Protein AF-A0A5J5D6V5-F1 (afdb_monomer)

Radius of gyration: 35.24 Å; Cα contacts (8 Å, |Δi|>4): 52; chains: 1; bounding box: 62×18×103 Å

Sequence (96 aa):
MPAVNHSAQFLFPAAEPAHQGSYSCIYHVYVLSHNFSSESDLLSITIIDPTPLIIRAVVLPLILLLVNAALYLYCKASRGQKTGMQENIELDYYNL

Organism: NCBI:txid54343

Solvent-accessible surface area (backbone atoms only — not comparable to full-atom values): 6066 Å² total; per-residue (Å²): 130,83,65,57,94,92,41,75,87,86,86,66,96,74,75,48,70,86,68,41,45,77,44,66,53,73,50,78,48,80,55,95,95,40,82,47,74,50,74,53,74,81,43,81,44,82,59,86,75,61,62,69,58,53,49,51,66,50,51,55,55,50,53,52,49,53,52,50,50,51,51,51,53,51,53,52,52,52,52,60,48,52,58,56,53,50,54,55,57,53,53,57,67,76,74,114

pLDDT: mean 84.36, std 15.1, range [48.03, 97.69]

Foldseek 3Di:
DDDDPNDDDDDDPPDDQVNFDKDKDKDWDQDPNDIDIDIDDIDGDGDDDCVVVVCCVPVVVVVVVVVVVVVVVVVVVVVVVVVVVVVVVVVVVVVD

Structure (mmCIF, N/CA/C/O backbone):
data_AF-A0A5J5D6V5-F1
#
_entry.id   AF-A0A5J5D6V5-F1
#
loop_
_atom_site.group_PDB
_atom_site.id
_atom_site.type_symbol
_ato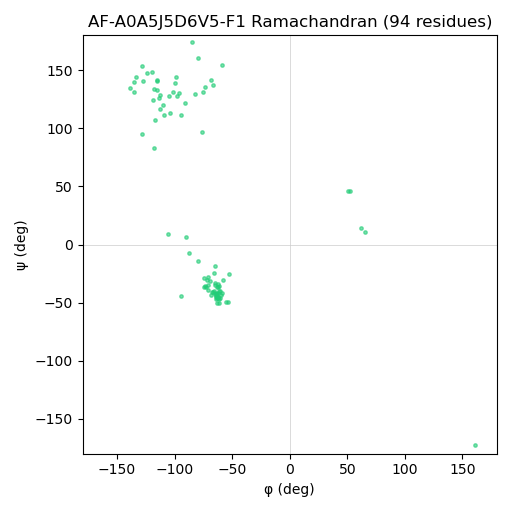m_site.label_atom_id
_atom_site.label_alt_id
_atom_site.label_comp_id
_atom_site.label_asym_id
_atom_site.label_entity_id
_atom_site.label_seq_id
_atom_site.pdbx_PDB_ins_code
_atom_site.Cartn_x
_atom_site.Cartn_y
_atom_site.Cartn_z
_atom_site.occupancy
_atom_site.B_iso_or_equiv
_atom_site.auth_seq_id
_atom_site.auth_comp_id
_atom_site.auth_asym_id
_atom_site.auth_atom_id
_atom_site.pdbx_PDB_model_num
ATOM 1 N N . MET A 1 1 ? 3.796 -1.648 -21.581 1.00 55.78 1 MET A N 1
ATOM 2 C CA . MET A 1 1 ? 3.474 -0.428 -22.354 1.00 55.78 1 MET A CA 1
ATOM 3 C C . MET A 1 1 ? 4.675 -0.107 -23.231 1.00 55.78 1 MET A C 1
ATOM 5 O O . MET A 1 1 ? 5.782 -0.236 -22.721 1.00 55.78 1 MET A O 1
ATOM 9 N N . PRO A 1 2 ? 4.504 0.210 -24.523 1.00 67.12 2 PRO A N 1
ATOM 10 C CA . PRO A 1 2 ? 5.625 0.576 -25.387 1.00 67.12 2 PRO A CA 1
ATOM 11 C C . PRO A 1 2 ? 6.209 1.929 -24.957 1.00 67.12 2 PRO A C 1
ATOM 13 O O . PRO A 1 2 ? 5.466 2.825 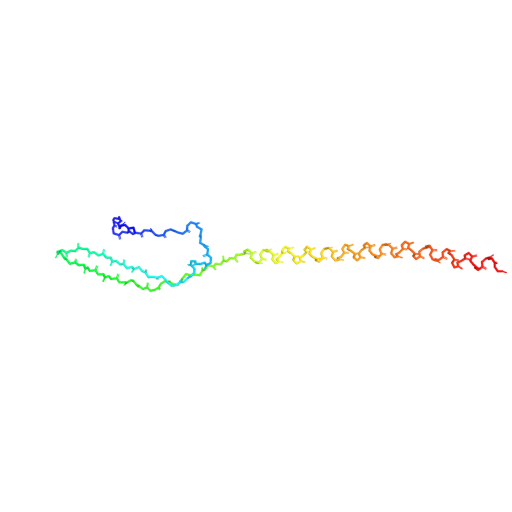-24.561 1.00 67.12 2 PRO A O 1
ATOM 16 N N . ALA A 1 3 ? 7.534 2.066 -25.008 1.00 77.56 3 ALA A N 1
ATOM 17 C CA . ALA A 1 3 ? 8.208 3.314 -24.668 1.00 77.56 3 ALA A CA 1
ATOM 18 C C . ALA A 1 3 ? 7.868 4.411 -25.690 1.00 77.56 3 ALA A C 1
ATOM 20 O O . ALA A 1 3 ? 7.878 4.173 -26.898 1.00 77.56 3 ALA A O 1
ATOM 21 N N . VAL A 1 4 ? 7.614 5.624 -25.207 1.00 79.06 4 VAL A N 1
ATOM 22 C CA . VAL A 1 4 ? 7.451 6.828 -26.028 1.00 79.06 4 VAL A CA 1
ATOM 23 C C . VAL A 1 4 ? 8.621 7.750 -25.705 1.00 79.06 4 VAL A C 1
ATOM 25 O O . VAL A 1 4 ? 8.880 8.037 -24.536 1.00 79.06 4 VAL A O 1
ATOM 28 N N . ASN A 1 5 ? 9.368 8.188 -26.723 1.00 82.00 5 ASN A N 1
ATOM 29 C CA . ASN A 1 5 ? 10.569 9.017 -26.546 1.00 82.00 5 ASN A CA 1
ATOM 30 C C . ASN A 1 5 ? 11.564 8.435 -25.520 1.00 82.00 5 ASN A C 1
ATOM 32 O O . ASN A 1 5 ? 12.041 9.148 -24.644 1.00 82.00 5 ASN A O 1
ATOM 36 N N . HIS A 1 6 ? 11.855 7.131 -25.612 1.00 82.25 6 HIS A N 1
ATOM 37 C CA . HIS A 1 6 ? 12.751 6.403 -24.693 1.00 82.25 6 HIS A CA 1
ATOM 38 C C . HIS A 1 6 ? 12.298 6.379 -23.225 1.00 82.25 6 HIS A C 1
ATOM 40 O O . HIS A 1 6 ? 13.077 6.018 -22.351 1.00 82.25 6 HIS A O 1
ATOM 46 N N . SER A 1 7 ? 11.045 6.738 -22.943 1.00 86.06 7 SER A N 1
ATOM 47 C CA . SER A 1 7 ? 10.482 6.724 -21.596 1.00 86.06 7 SER A CA 1
ATOM 48 C C . SER A 1 7 ? 9.221 5.867 -21.543 1.00 86.06 7 SER A C 1
ATOM 50 O O . SER A 1 7 ? 8.466 5.775 -22.511 1.00 86.06 7 SER A O 1
ATOM 52 N N . ALA A 1 8 ? 8.984 5.234 -20.401 1.00 89.12 8 ALA A N 1
ATOM 53 C CA . ALA A 1 8 ? 7.736 4.553 -20.094 1.00 89.12 8 ALA A CA 1
ATOM 54 C C . ALA A 1 8 ? 7.330 4.931 -18.671 1.00 89.12 8 ALA A C 1
ATOM 56 O O . ALA A 1 8 ? 8.180 5.036 -17.787 1.00 89.12 8 ALA A O 1
ATOM 57 N N . GLN A 1 9 ? 6.038 5.162 -18.459 1.00 88.56 9 GLN A N 1
ATOM 58 C CA . GLN A 1 9 ? 5.498 5.515 -17.152 1.00 88.56 9 GLN A CA 1
ATOM 59 C C . GLN A 1 9 ? 4.572 4.406 -16.669 1.00 88.56 9 GLN A C 1
ATOM 61 O O . GLN A 1 9 ? 3.707 3.940 -17.410 1.00 88.56 9 GLN A O 1
ATOM 66 N N . PHE A 1 10 ? 4.759 4.010 -15.413 1.00 89.06 10 PHE A N 1
ATOM 67 C CA . PHE A 1 10 ? 3.932 3.033 -14.719 1.00 89.06 10 PHE A CA 1
ATOM 68 C C . PHE A 1 10 ? 3.279 3.754 -13.547 1.00 89.06 10 PHE A C 1
ATOM 70 O O . PHE A 1 10 ? 3.950 4.149 -12.597 1.00 89.06 10 PHE A O 1
ATOM 77 N N . LEU A 1 11 ? 1.978 4.004 -13.665 1.00 90.12 11 LEU A N 1
ATOM 78 C CA . LEU A 1 11 ? 1.218 4.757 -12.676 1.00 90.12 11 LEU A CA 1
ATOM 79 C C . LEU A 1 11 ? 0.452 3.791 -11.775 1.00 90.12 11 LEU A C 1
ATOM 81 O O . LEU A 1 11 ? -0.175 2.853 -12.265 1.00 90.12 11 LEU A O 1
ATOM 85 N N . PHE A 1 12 ? 0.439 4.090 -10.478 1.00 89.06 12 PHE A N 1
ATOM 86 C CA . PHE A 1 12 ? -0.394 3.425 -9.476 1.00 89.06 12 PHE A CA 1
ATOM 87 C C . PHE A 1 12 ? -1.345 4.467 -8.867 1.00 89.06 12 PHE A C 1
ATOM 89 O O . PHE A 1 12 ? -1.024 5.044 -7.830 1.00 89.06 12 PHE A O 1
ATOM 96 N N . PRO A 1 13 ? -2.491 4.771 -9.517 1.00 86.56 13 PRO A N 1
ATOM 97 C CA . PRO A 1 13 ? -3.411 5.820 -9.061 1.00 86.56 13 PRO A CA 1
ATOM 98 C C . PRO A 1 13 ? -3.931 5.595 -7.636 1.00 86.56 13 PRO A C 1
ATOM 100 O O . PRO A 1 13 ? -4.187 6.552 -6.913 1.00 86.56 13 PRO A O 1
ATOM 103 N N . ALA A 1 14 ? -4.055 4.327 -7.239 1.00 88.00 14 ALA A N 1
ATOM 104 C CA . ALA A 1 14 ? -4.349 3.901 -5.881 1.00 88.00 14 ALA A CA 1
ATOM 105 C C . ALA A 1 14 ? -3.301 2.865 -5.457 1.00 88.00 14 ALA A C 1
ATOM 107 O O . ALA A 1 14 ? -3.398 1.680 -5.779 1.00 88.00 14 ALA A O 1
ATOM 108 N N . ALA A 1 15 ? -2.255 3.330 -4.776 1.00 88.00 15 ALA A N 1
ATOM 109 C CA . ALA A 1 15 ? -1.209 2.460 -4.264 1.00 88.00 15 ALA A CA 1
ATOM 110 C C . ALA A 1 15 ? -1.703 1.729 -3.007 1.00 88.00 15 ALA A C 1
ATOM 112 O O . ALA A 1 15 ? -1.690 2.259 -1.900 1.00 88.00 15 ALA A O 1
ATOM 113 N N . GLU A 1 16 ? -2.178 0.505 -3.199 1.00 89.44 16 GLU A N 1
ATOM 114 C CA . GLU A 1 16 ? -2.540 -0.413 -2.116 1.00 89.44 16 GLU A CA 1
ATOM 115 C C . GLU A 1 16 ? -1.314 -1.115 -1.507 1.00 89.44 16 GLU A C 1
ATOM 117 O O . GLU A 1 16 ? -0.290 -1.231 -2.187 1.00 89.44 16 GLU A O 1
ATOM 122 N N . PRO A 1 17 ? -1.413 -1.670 -0.281 1.00 88.88 17 PRO A N 1
ATOM 123 C CA . PRO A 1 17 ? -0.330 -2.436 0.346 1.00 88.88 17 PRO A CA 1
ATOM 124 C C . PRO A 1 17 ? 0.225 -3.582 -0.514 1.00 88.88 17 PRO A C 1
ATOM 126 O O . PRO A 1 17 ? 1.387 -3.946 -0.373 1.00 88.88 17 PRO A O 1
ATOM 129 N N . ALA A 1 18 ? -0.573 -4.125 -1.440 1.00 89.44 18 ALA A N 1
ATOM 130 C CA . ALA A 1 18 ? -0.140 -5.148 -2.394 1.00 89.44 18 ALA A CA 1
ATOM 131 C C . ALA A 1 18 ? 0.925 -4.659 -3.399 1.00 89.44 18 ALA A C 1
ATOM 133 O O . ALA A 1 18 ? 1.616 -5.480 -3.997 1.00 89.44 18 ALA A O 1
ATOM 134 N N . HIS A 1 19 ? 1.079 -3.343 -3.577 1.00 93.12 19 HIS A N 1
ATOM 135 C CA . HIS A 1 19 ? 2.106 -2.729 -4.428 1.00 93.12 19 HIS A CA 1
ATOM 136 C C . HIS A 1 19 ? 3.415 -2.436 -3.675 1.00 93.12 19 HIS A C 1
ATOM 138 O O . HIS A 1 19 ? 4.309 -1.776 -4.198 1.00 93.12 19 HIS A O 1
ATOM 144 N N . GLN A 1 20 ? 3.544 -2.874 -2.423 1.00 93.88 20 GLN A N 1
ATOM 145 C CA . GLN A 1 20 ? 4.819 -2.830 -1.720 1.00 93.88 20 GLN A CA 1
ATOM 146 C C . GLN A 1 20 ? 5.755 -3.910 -2.268 1.00 93.88 20 GLN A C 1
ATOM 148 O O . GLN A 1 20 ? 5.363 -5.065 -2.427 1.00 93.88 20 GLN A O 1
ATOM 153 N N . GLY A 1 21 ? 7.017 -3.556 -2.498 1.00 94.75 21 GLY A N 1
ATOM 154 C CA . GLY A 1 21 ? 8.005 -4.517 -2.969 1.00 94.75 21 GLY A CA 1
ATOM 155 C C . GLY A 1 21 ? 9.227 -3.880 -3.604 1.00 94.75 21 GLY A C 1
ATOM 156 O O . GLY A 1 21 ? 9.415 -2.663 -3.576 1.00 94.75 21 GLY A O 1
ATOM 157 N N . SER A 1 22 ? 10.071 -4.733 -4.173 1.00 96.44 22 SER A N 1
ATOM 158 C CA . SER A 1 22 ? 11.239 -4.322 -4.943 1.00 96.44 22 SER A CA 1
ATOM 159 C C . SER A 1 22 ? 10.919 -4.356 -6.430 1.00 96.44 22 SER A C 1
ATOM 161 O O . SER A 1 22 ? 10.444 -5.362 -6.952 1.00 96.44 22 SER A O 1
ATOM 163 N N . TYR A 1 23 ? 11.190 -3.246 -7.096 1.00 95.25 23 TYR A N 1
ATOM 164 C CA . TYR A 1 23 ? 10.910 -3.023 -8.502 1.00 95.25 23 TYR A CA 1
ATOM 165 C C . TYR A 1 23 ? 12.221 -2.841 -9.256 1.00 95.25 23 TYR A C 1
ATOM 167 O O . TYR A 1 23 ? 13.122 -2.158 -8.778 1.00 95.25 23 TYR A O 1
ATOM 175 N N . SER A 1 24 ? 12.312 -3.402 -10.454 1.00 94.69 24 SER A N 1
ATOM 176 C CA . SER A 1 24 ? 13.358 -3.087 -11.425 1.00 94.69 24 SER A CA 1
ATOM 177 C C . SER A 1 24 ? 12.709 -2.746 -12.763 1.00 94.69 24 SER A C 1
ATOM 179 O O . SER A 1 24 ? 11.577 -3.145 -13.058 1.00 94.69 24 SER A O 1
ATOM 181 N N . CYS A 1 25 ? 13.399 -1.943 -13.565 1.00 92.31 25 CYS A N 1
ATOM 182 C CA . CYS A 1 25 ? 12.981 -1.626 -14.919 1.00 92.31 25 CYS A CA 1
ATOM 183 C C . CYS A 1 25 ? 13.797 -2.469 -15.898 1.00 92.31 25 CYS A C 1
ATOM 185 O O . CYS A 1 25 ? 15.023 -2.500 -15.811 1.00 92.31 25 CYS A O 1
ATOM 187 N N . ILE A 1 26 ? 13.124 -3.117 -16.850 1.00 91.31 26 ILE A N 1
ATOM 188 C CA . ILE A 1 26 ? 13.775 -3.873 -17.922 1.00 91.31 26 ILE A CA 1
ATOM 189 C C . ILE A 1 26 ? 13.518 -3.160 -19.244 1.00 91.31 26 ILE A C 1
ATOM 191 O O . ILE A 1 26 ? 12.380 -3.044 -19.706 1.00 91.31 26 ILE A O 1
ATOM 195 N N . TYR A 1 27 ? 14.595 -2.699 -19.871 1.00 89.75 27 TYR A N 1
ATOM 196 C CA . TYR A 1 27 ? 14.554 -2.185 -21.231 1.00 89.75 27 TYR A CA 1
ATOM 197 C C . TYR A 1 27 ? 14.624 -3.342 -22.212 1.00 89.75 27 TYR A C 1
ATOM 199 O O . TYR A 1 27 ? 15.533 -4.155 -22.119 1.00 89.75 27 TYR A O 1
ATOM 207 N N . HIS A 1 28 ? 13.708 -3.378 -23.178 1.00 89.88 28 HIS A N 1
ATOM 208 C CA . HIS A 1 28 ? 13.764 -4.280 -24.326 1.00 89.88 28 HIS A CA 1
ATOM 209 C C . HIS A 1 28 ? 13.850 -3.456 -25.607 1.00 89.88 28 HIS A C 1
ATOM 211 O O . HIS A 1 28 ? 12.983 -2.618 -25.865 1.00 89.88 28 HIS A O 1
ATOM 217 N N . VAL A 1 29 ? 14.879 -3.699 -26.417 1.00 87.38 29 VAL A N 1
ATOM 218 C CA . VAL A 1 29 ? 15.032 -3.069 -27.734 1.00 87.38 29 VAL A CA 1
ATOM 219 C C . VAL A 1 29 ? 15.259 -4.128 -28.802 1.00 87.38 29 VAL A C 1
ATOM 221 O O . VAL A 1 29 ? 15.974 -5.107 -28.588 1.00 87.38 29 VAL A O 1
ATOM 224 N N . TYR A 1 30 ? 14.641 -3.921 -29.962 1.00 88.81 30 TYR A N 1
ATOM 225 C CA . TYR A 1 30 ? 14.796 -4.786 -31.123 1.00 88.81 30 TYR A CA 1
ATOM 226 C C . TYR A 1 30 ? 15.600 -4.055 -32.191 1.00 88.81 30 TYR A C 1
ATOM 228 O O . TYR A 1 30 ? 15.138 -3.067 -32.762 1.00 88.81 30 TYR A O 1
ATOM 236 N N . VAL A 1 31 ? 16.822 -4.520 -32.434 1.00 84.62 31 VAL A N 1
ATOM 237 C CA . VAL A 1 31 ? 17.771 -3.887 -33.354 1.00 84.62 31 VAL A CA 1
ATOM 238 C C . VAL A 1 31 ? 18.402 -4.979 -34.210 1.00 84.62 31 VAL A C 1
ATOM 240 O O . VAL A 1 31 ? 18.85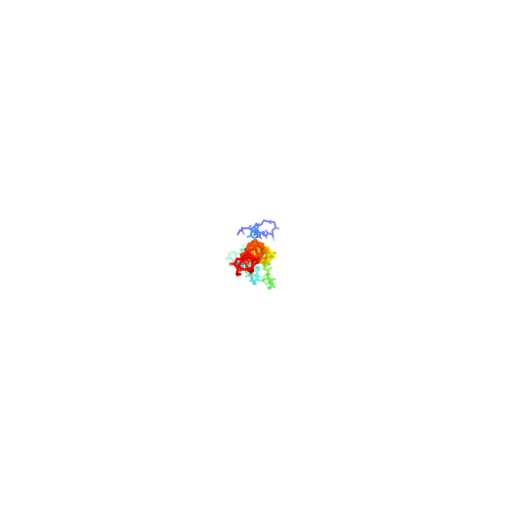4 -5.994 -33.688 1.00 84.62 31 VAL A O 1
ATOM 243 N N . LEU A 1 32 ? 18.432 -4.787 -35.533 1.00 88.44 32 LEU A N 1
ATOM 244 C CA . LEU A 1 32 ? 19.076 -5.707 -36.486 1.00 88.44 32 LEU A CA 1
ATOM 245 C C . LEU A 1 32 ? 18.631 -7.177 -36.341 1.00 88.44 32 LEU A C 1
ATOM 247 O O . LEU A 1 32 ? 19.453 -8.088 -36.346 1.00 88.44 32 LEU A O 1
ATOM 251 N N . SER A 1 33 ? 17.328 -7.421 -36.215 1.00 89.81 33 SER A N 1
ATOM 252 C CA . SER A 1 33 ? 16.737 -8.756 -36.013 1.00 89.81 33 SER A CA 1
ATOM 253 C C . SER A 1 33 ? 17.084 -9.458 -34.692 1.00 89.81 33 SER A C 1
ATOM 255 O O . SER A 1 33 ? 16.767 -10.635 -34.525 1.00 89.81 33 SER A O 1
ATOM 257 N N . HIS A 1 34 ? 17.690 -8.747 -33.739 1.00 91.88 34 HIS A N 1
ATOM 258 C CA . HIS A 1 34 ? 18.061 -9.268 -32.427 1.00 91.88 34 HIS A CA 1
ATOM 259 C C . HIS A 1 34 ? 17.367 -8.485 -31.309 1.00 91.88 34 HIS A C 1
ATOM 261 O O . HIS A 1 34 ? 17.113 -7.285 -31.426 1.00 91.88 34 HIS A O 1
ATOM 267 N N . ASN A 1 35 ? 17.071 -9.180 -30.210 1.00 91.62 35 ASN A N 1
ATOM 268 C CA . ASN A 1 35 ? 16.541 -8.578 -28.992 1.00 91.62 35 ASN A CA 1
ATOM 269 C C . ASN A 1 35 ? 17.687 -8.315 -28.016 1.00 91.62 35 ASN A C 1
ATOM 271 O O . ASN A 1 35 ? 18.457 -9.225 -27.713 1.00 91.62 35 ASN A O 1
ATOM 275 N N . PHE A 1 36 ? 17.750 -7.099 -27.487 1.00 90.62 36 PHE A N 1
ATOM 276 C CA . PHE A 1 36 ? 18.634 -6.739 -26.385 1.00 90.62 36 PHE A CA 1
ATOM 277 C C . PHE A 1 36 ? 17.792 -6.361 -25.177 1.00 90.62 36 PHE A C 1
ATOM 279 O O . PHE A 1 36 ? 16.753 -5.707 -25.317 1.00 90.62 36 PHE A O 1
ATOM 286 N N . SER A 1 37 ? 18.254 -6.761 -23.995 1.00 92.69 37 SER A N 1
ATOM 287 C CA . SER A 1 37 ? 17.639 -6.371 -22.737 1.00 92.69 37 SER A CA 1
ATOM 288 C C . SER A 1 37 ? 18.663 -5.909 -21.720 1.00 92.69 37 SER A C 1
ATOM 290 O O . SER A 1 37 ? 19.757 -6.465 -21.647 1.00 92.69 37 SER A O 1
ATOM 292 N N . SER A 1 38 ? 18.289 -4.914 -20.925 1.00 92.50 38 SER A N 1
ATOM 293 C CA . SER A 1 38 ? 19.093 -4.419 -19.809 1.00 92.50 38 SER A CA 1
ATOM 294 C C . SER A 1 38 ? 18.184 -4.134 -18.626 1.00 92.50 38 SER A C 1
ATOM 296 O O . SER A 1 38 ? 17.138 -3.507 -18.793 1.00 92.50 38 SER A O 1
ATOM 298 N N . GLU A 1 39 ? 18.597 -4.578 -17.445 1.00 95.12 39 GLU A N 1
ATOM 299 C CA . GLU A 1 39 ? 17.885 -4.350 -16.189 1.00 95.12 39 GLU A CA 1
ATOM 300 C C . GLU A 1 39 ? 18.513 -3.177 -15.426 1.00 95.12 39 GLU A C 1
ATOM 302 O O . GLU A 1 39 ? 19.722 -2.955 -15.505 1.00 95.12 39 GLU A O 1
ATOM 307 N N . SER A 1 40 ? 17.683 -2.390 -14.744 1.00 94.06 40 SER A N 1
ATOM 308 C CA . SER A 1 40 ? 18.121 -1.299 -13.873 1.00 94.06 40 SER A CA 1
ATOM 309 C C . SER A 1 40 ? 18.462 -1.783 -12.464 1.00 94.06 40 SER A C 1
ATOM 311 O O . SER A 1 40 ? 18.151 -2.908 -12.080 1.00 94.06 40 SER A O 1
ATOM 313 N N . ASP A 1 41 ? 18.985 -0.875 -11.643 1.00 96.19 41 ASP A N 1
ATOM 314 C CA . ASP A 1 41 ? 19.081 -1.098 -10.202 1.00 96.19 41 ASP A CA 1
ATOM 315 C C . ASP A 1 41 ? 17.700 -1.343 -9.568 1.00 96.19 41 ASP A C 1
ATOM 317 O O . ASP A 1 41 ? 16.664 -0.890 -10.074 1.00 96.19 41 ASP A O 1
ATOM 321 N N . LEU A 1 42 ? 17.705 -2.054 -8.436 1.00 97.00 42 LEU A N 1
ATOM 322 C CA . LEU A 1 42 ? 16.513 -2.349 -7.646 1.00 97.00 42 LEU A CA 1
ATOM 323 C C . LEU A 1 42 ? 16.043 -1.122 -6.859 1.00 97.00 42 LEU A C 1
ATOM 325 O O . LEU A 1 42 ? 16.800 -0.503 -6.111 1.00 97.00 42 LEU A O 1
ATOM 329 N N . LEU A 1 43 ? 14.748 -0.839 -6.955 1.00 95.81 43 LEU A N 1
ATOM 330 C CA . LEU A 1 43 ? 14.047 0.198 -6.212 1.00 95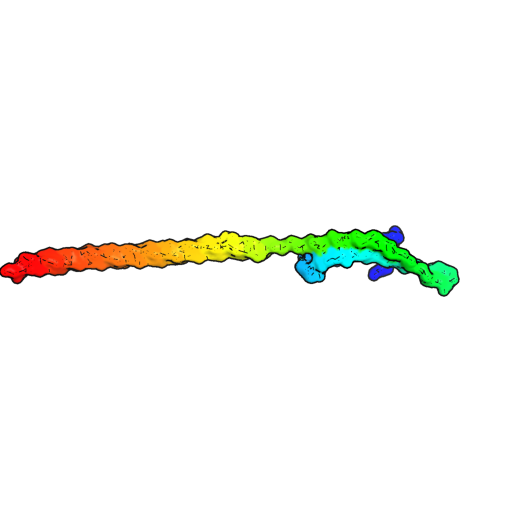.81 43 LEU A CA 1
ATOM 331 C C . LEU A 1 43 ? 13.113 -0.439 -5.181 1.00 95.81 43 LEU A C 1
ATOM 333 O O . LEU A 1 43 ? 12.192 -1.167 -5.538 1.00 95.81 43 LEU A O 1
ATOM 337 N N . SER A 1 44 ? 13.312 -0.141 -3.899 1.00 96.06 44 SER A N 1
ATOM 338 C CA . SER A 1 44 ? 12.419 -0.611 -2.834 1.00 96.06 44 SER A CA 1
ATOM 339 C C . SER A 1 44 ? 11.304 0.401 -2.572 1.00 96.06 44 SER A C 1
ATOM 341 O O . SER A 1 44 ? 11.577 1.555 -2.238 1.00 96.06 44 SER A O 1
ATOM 343 N N . ILE A 1 45 ? 10.052 -0.030 -2.710 1.00 94.31 45 ILE A N 1
ATOM 344 C CA . ILE A 1 45 ? 8.851 0.782 -2.495 1.00 94.31 45 ILE A CA 1
ATOM 345 C C . ILE A 1 45 ? 8.118 0.256 -1.260 1.00 94.31 45 ILE A C 1
ATOM 347 O O . ILE A 1 45 ? 7.835 -0.934 -1.167 1.00 94.31 45 ILE A O 1
ATOM 351 N N . THR A 1 46 ? 7.785 1.149 -0.323 1.00 94.00 46 THR A N 1
ATOM 352 C CA . THR A 1 46 ? 6.984 0.847 0.879 1.00 94.00 46 THR A CA 1
ATOM 353 C C . THR A 1 46 ? 5.692 1.651 0.856 1.00 94.00 46 THR A C 1
ATOM 355 O O . THR A 1 46 ? 5.728 2.856 0.603 1.00 94.00 46 THR A O 1
ATOM 358 N N . ILE A 1 47 ? 4.564 1.003 1.148 1.00 92.62 47 ILE A N 1
ATOM 359 C CA . ILE A 1 47 ? 3.252 1.654 1.202 1.00 92.62 47 ILE A CA 1
ATOM 360 C C . ILE A 1 47 ? 2.842 1.826 2.663 1.00 92.62 47 ILE A C 1
ATOM 362 O O . ILE A 1 47 ? 2.856 0.875 3.441 1.00 92.62 47 ILE A O 1
ATOM 366 N N . ILE A 1 48 ? 2.475 3.050 3.043 1.00 90.38 48 ILE A N 1
ATOM 367 C CA . ILE A 1 48 ? 2.010 3.368 4.395 1.00 90.38 48 ILE A CA 1
ATOM 368 C C . ILE A 1 48 ? 0.493 3.523 4.348 1.00 90.38 48 ILE A C 1
ATOM 370 O O . ILE A 1 48 ? -0.009 4.473 3.752 1.00 90.38 48 ILE A O 1
ATOM 374 N N . ASP A 1 49 ? -0.223 2.606 4.999 1.00 88.06 49 ASP A N 1
ATOM 375 C CA . ASP A 1 49 ? -1.671 2.706 5.181 1.00 88.06 49 ASP A CA 1
ATOM 376 C C . ASP A 1 49 ? -1.999 3.369 6.537 1.00 88.06 49 ASP A C 1
ATOM 378 O O . ASP A 1 49 ? -1.752 2.774 7.593 1.00 88.06 49 ASP A O 1
ATOM 382 N N . PRO A 1 50 ? -2.548 4.600 6.554 1.00 88.25 50 PRO A N 1
ATOM 383 C CA . PRO A 1 50 ? -2.918 5.287 7.789 1.00 88.25 50 PRO A CA 1
ATOM 384 C C . PRO A 1 50 ? -4.253 4.799 8.371 1.00 88.25 50 PRO A C 1
ATOM 386 O O . PRO A 1 50 ? -4.561 5.093 9.530 1.00 88.25 50 PRO A O 1
AT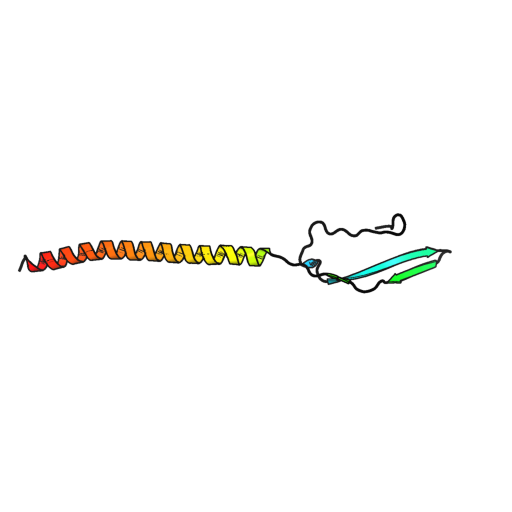OM 389 N N . THR A 1 51 ? -5.052 4.059 7.601 1.00 89.31 51 THR A N 1
ATOM 390 C CA . THR A 1 51 ? -6.404 3.623 7.974 1.00 89.31 51 THR A CA 1
ATOM 391 C C . THR A 1 51 ? -6.463 2.888 9.321 1.00 89.31 51 THR A C 1
ATOM 393 O O . THR A 1 51 ? -7.258 3.298 10.173 1.00 89.31 51 THR A O 1
ATOM 396 N N . PRO A 1 52 ? -5.619 1.873 9.612 1.00 88.94 52 PRO A N 1
ATOM 397 C CA . PRO A 1 52 ? -5.643 1.193 10.910 1.00 88.94 52 PRO A CA 1
ATOM 398 C C . PRO A 1 52 ? -5.313 2.122 12.087 1.00 88.94 52 PRO A C 1
ATOM 400 O O . PRO A 1 52 ? -5.879 1.970 13.173 1.00 88.94 52 PRO A O 1
ATOM 403 N N . LEU A 1 53 ? -4.432 3.110 11.887 1.00 90.12 53 LEU A N 1
ATOM 404 C CA . LEU A 1 53 ? -4.087 4.086 12.924 1.00 90.12 53 LEU A CA 1
ATOM 405 C C . LEU A 1 53 ? -5.267 5.012 13.222 1.00 90.12 53 LEU A C 1
ATOM 407 O O . LEU A 1 53 ? -5.575 5.250 14.390 1.00 90.12 53 LEU A O 1
ATOM 411 N N . ILE A 1 54 ? -5.955 5.479 12.179 1.00 93.06 54 ILE A N 1
ATOM 412 C CA . ILE A 1 54 ? -7.142 6.332 12.302 1.00 93.06 54 ILE A CA 1
ATOM 413 C C . ILE A 1 54 ? -8.274 5.568 12.994 1.00 93.06 54 ILE A C 1
ATOM 415 O O . ILE A 1 54 ? -8.857 6.077 13.952 1.00 93.06 54 ILE A O 1
ATOM 419 N N . ILE A 1 55 ? -8.544 4.325 12.578 1.00 94.75 55 ILE A N 1
ATOM 420 C CA . ILE A 1 55 ? -9.558 3.474 13.217 1.00 94.75 55 ILE A CA 1
ATOM 421 C C . ILE A 1 55 ? -9.252 3.341 14.708 1.00 94.75 55 ILE A C 1
ATOM 423 O O . ILE A 1 55 ? -10.121 3.588 15.539 1.00 94.75 55 ILE A O 1
ATOM 427 N N . ARG A 1 56 ? -8.008 3.018 15.074 1.00 94.69 56 ARG A N 1
ATOM 428 C CA . ARG A 1 56 ? -7.613 2.885 16.481 1.00 94.69 56 ARG A CA 1
ATOM 429 C C . ARG A 1 56 ? -7.771 4.198 17.254 1.00 94.69 56 ARG A C 1
ATOM 431 O O . ARG A 1 56 ? -8.261 4.176 18.383 1.00 94.69 56 ARG A O 1
ATOM 438 N N . ALA A 1 57 ? -7.393 5.322 16.650 1.00 94.38 57 ALA A N 1
ATOM 439 C CA . ALA A 1 57 ? -7.504 6.646 17.253 1.00 94.38 57 ALA A CA 1
ATOM 440 C C . ALA A 1 57 ? -8.958 7.093 17.475 1.00 94.38 57 ALA A C 1
ATOM 442 O O . ALA A 1 57 ? -9.195 7.895 18.369 1.00 94.38 57 ALA A O 1
ATOM 443 N N . VAL A 1 58 ? -9.923 6.572 16.712 1.00 96.44 58 VAL A N 1
ATOM 444 C CA . VAL A 1 58 ? -11.355 6.891 16.867 1.00 96.44 58 VAL A CA 1
ATOM 445 C C . VAL A 1 58 ? -12.073 5.873 17.755 1.00 96.44 58 VAL A C 1
ATOM 447 O O . VAL A 1 58 ? -12.834 6.247 18.649 1.00 96.44 58 VAL A O 1
ATOM 450 N N . VAL A 1 59 ? -11.816 4.581 17.548 1.00 96.75 59 VAL A N 1
ATOM 451 C CA . VAL A 1 59 ? -12.495 3.488 18.257 1.00 96.75 59 VAL A CA 1
ATOM 452 C C . VAL A 1 59 ? -12.127 3.473 19.740 1.00 96.75 59 VAL A C 1
ATOM 454 O O . VAL A 1 59 ? -13.012 3.297 20.577 1.00 96.75 59 VAL A O 1
ATOM 457 N N . LEU A 1 60 ? -10.855 3.700 20.095 1.00 96.69 60 LEU A N 1
ATOM 458 C CA . LEU A 1 60 ? -10.435 3.685 21.502 1.00 96.69 60 LEU A CA 1
ATOM 459 C C . LEU A 1 60 ? -11.114 4.791 22.337 1.00 96.69 60 LEU A C 1
ATOM 461 O O . LEU A 1 60 ? -11.698 4.454 23.372 1.00 96.69 60 LEU A O 1
ATOM 465 N N . PRO A 1 61 ? -11.124 6.076 21.922 1.00 97.00 61 PRO A N 1
ATOM 466 C CA . PRO A 1 61 ? -11.869 7.111 22.638 1.00 97.00 61 PRO A CA 1
ATOM 467 C C . PRO A 1 61 ? -13.374 6.866 22.663 1.00 97.00 61 PRO A C 1
ATOM 469 O O . PRO A 1 61 ? -14.011 7.144 23.677 1.00 97.00 61 PRO A O 1
ATOM 472 N N . LEU A 1 62 ? -13.949 6.330 21.581 1.00 97.69 62 LEU A N 1
ATOM 473 C CA . LEU A 1 62 ? -15.383 6.052 21.519 1.00 97.69 62 LEU A CA 1
ATOM 474 C C . LEU A 1 62 ? -15.799 5.003 22.561 1.00 97.69 62 LEU A C 1
ATOM 476 O O . LEU A 1 62 ? -16.761 5.217 23.297 1.00 97.69 62 LEU A O 1
ATOM 480 N N . ILE A 1 63 ? -15.045 3.906 22.679 1.00 97.56 63 ILE A N 1
ATOM 481 C CA . ILE A 1 63 ? -15.270 2.882 23.712 1.00 97.56 63 ILE A CA 1
ATOM 482 C C . ILE A 1 63 ? -15.124 3.495 25.107 1.00 97.56 63 ILE A C 1
ATOM 484 O O . ILE A 1 63 ? -15.978 3.285 25.969 1.00 97.56 63 ILE A O 1
ATOM 488 N N . LEU A 1 64 ? -14.071 4.287 25.327 1.00 97.31 64 LEU A N 1
ATOM 489 C CA . LEU A 1 64 ? -13.837 4.948 26.609 1.00 97.31 64 LEU A CA 1
ATOM 490 C C . LEU A 1 64 ? -15.009 5.866 26.991 1.00 97.31 64 LEU A C 1
ATOM 492 O O . LEU A 1 64 ? -15.439 5.872 28.146 1.00 97.31 64 LEU A O 1
ATOM 496 N N . LEU A 1 65 ? -15.556 6.610 26.030 1.00 97.62 65 LEU A N 1
ATOM 497 C CA . LEU A 1 65 ? -16.703 7.489 26.241 1.00 97.62 65 LEU A CA 1
ATOM 498 C C . LEU A 1 65 ? -17.958 6.696 26.633 1.00 97.62 65 LEU A C 1
ATOM 500 O O . LEU A 1 65 ? -18.644 7.076 27.581 1.00 97.62 65 LEU A O 1
ATOM 504 N N . LEU A 1 66 ? -18.228 5.576 25.956 1.00 97.62 66 LEU A N 1
ATOM 505 C CA . LEU A 1 66 ? -19.367 4.702 26.259 1.00 97.62 66 LEU A CA 1
ATOM 506 C C . LEU A 1 66 ? -19.269 4.096 27.663 1.00 97.62 66 LEU A C 1
ATOM 508 O O . LEU A 1 66 ? -20.256 4.093 28.399 1.00 97.62 66 LEU A O 1
ATOM 512 N N . VAL A 1 67 ? -18.079 3.639 28.063 1.00 97.62 67 VAL A N 1
ATOM 513 C CA . VAL A 1 67 ? -17.838 3.101 29.411 1.00 97.62 67 VAL A CA 1
ATOM 514 C C . VAL A 1 67 ? -18.080 4.174 30.474 1.00 97.62 67 VAL A C 1
ATOM 516 O O . VAL A 1 67 ? -18.786 3.924 31.451 1.00 97.62 67 VAL A O 1
ATOM 519 N N . ASN A 1 68 ? -17.559 5.387 30.271 1.00 96.81 68 ASN A N 1
ATOM 520 C CA . ASN A 1 68 ? -17.782 6.501 31.195 1.00 96.81 68 ASN A CA 1
ATOM 521 C C . ASN A 1 68 ? -19.258 6.915 31.265 1.00 96.81 68 ASN A C 1
ATOM 523 O O . ASN A 1 68 ? -19.771 7.156 32.357 1.00 96.81 68 ASN A O 1
ATOM 527 N N . ALA A 1 69 ? -19.960 6.963 30.131 1.00 97.00 69 ALA A N 1
ATOM 528 C CA . ALA A 1 69 ? -21.388 7.264 30.091 1.00 97.00 69 ALA A CA 1
ATOM 529 C C . ALA A 1 69 ? -22.214 6.200 30.834 1.00 97.00 69 ALA A C 1
ATOM 531 O O . ALA A 1 69 ? -23.082 6.546 31.636 1.00 97.00 69 ALA A O 1
ATOM 532 N N . ALA A 1 70 ? -21.911 4.914 30.633 1.00 96.50 70 ALA A N 1
ATOM 533 C CA . ALA A 1 70 ? -22.564 3.816 31.341 1.00 96.50 70 ALA A CA 1
ATOM 534 C C . ALA A 1 70 ? -22.310 3.879 32.856 1.00 96.50 70 ALA A C 1
ATOM 536 O O . ALA A 1 70 ? -23.254 3.786 33.640 1.00 96.50 70 ALA A O 1
ATOM 537 N N . LEU A 1 71 ? -21.061 4.115 33.274 1.00 96.25 71 LEU A N 1
ATOM 538 C CA . LEU A 1 71 ? -20.699 4.322 34.680 1.00 96.25 71 LEU A CA 1
ATOM 539 C C . LEU A 1 71 ? -21.427 5.524 35.283 1.00 96.25 71 LEU A C 1
ATOM 541 O O . LEU A 1 71 ? -21.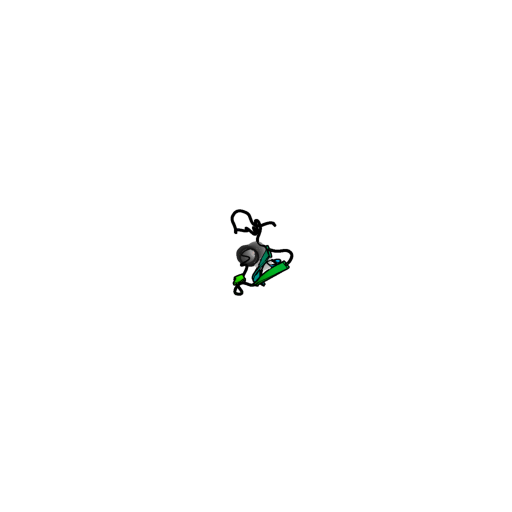948 5.437 36.393 1.00 96.25 71 LEU A O 1
ATOM 545 N N . TYR A 1 72 ? -21.502 6.637 34.554 1.00 95.75 72 TYR A N 1
ATOM 546 C CA . TYR A 1 72 ? -22.220 7.829 34.992 1.00 95.75 72 TYR A CA 1
ATOM 547 C C . TYR A 1 72 ? -23.711 7.543 35.203 1.00 95.75 72 TYR A C 1
ATOM 549 O O . TYR A 1 72 ? -24.259 7.889 36.252 1.00 95.75 72 TYR A O 1
ATOM 557 N N . LEU A 1 73 ? -24.362 6.871 34.248 1.00 94.38 73 LEU A N 1
ATOM 558 C CA . LEU A 1 73 ? -25.772 6.488 34.350 1.00 94.38 73 LEU A CA 1
ATOM 559 C C . LEU A 1 73 ? -26.012 5.505 35.499 1.00 94.38 73 LEU A C 1
ATOM 561 O O . LEU A 1 73 ? -26.956 5.690 36.268 1.00 94.38 73 LEU A O 1
ATOM 565 N N . TYR A 1 74 ? -25.134 4.517 35.667 1.00 93.38 74 TYR A N 1
ATOM 566 C CA . TYR A 1 74 ? -25.190 3.564 36.772 1.00 93.38 74 TYR A CA 1
ATOM 567 C C . TYR A 1 74 ? -25.055 4.260 38.134 1.00 93.38 74 TYR A C 1
ATOM 569 O O . TYR A 1 74 ? -25.898 4.087 39.016 1.00 93.38 74 TYR A O 1
ATOM 577 N N . CYS A 1 75 ? -24.043 5.115 38.298 1.00 90.19 75 CYS A N 1
ATOM 578 C CA . CYS A 1 75 ? -23.840 5.899 39.515 1.00 90.19 75 CYS A CA 1
ATOM 579 C C . CYS A 1 75 ? -25.024 6.830 39.799 1.00 90.19 75 CYS A C 1
ATOM 581 O O . CYS A 1 75 ? -25.435 6.968 40.953 1.00 90.19 75 CYS A O 1
ATOM 583 N N . LYS A 1 76 ? -25.592 7.457 38.764 1.00 90.00 76 LYS A N 1
ATOM 584 C CA . LYS A 1 76 ? -26.774 8.319 38.885 1.00 90.00 76 LYS A CA 1
ATOM 585 C C . LYS A 1 76 ? -28.002 7.527 39.346 1.00 90.00 76 LYS A C 1
ATOM 587 O O . LYS A 1 76 ? -28.683 7.971 40.267 1.00 90.00 76 LYS A O 1
ATOM 592 N N . ALA A 1 77 ? -28.253 6.353 38.767 1.00 87.69 77 ALA A N 1
ATOM 593 C CA . ALA A 1 77 ? -29.354 5.474 39.166 1.00 87.69 77 ALA A CA 1
ATOM 594 C C . ALA A 1 77 ? -29.181 4.942 40.601 1.00 87.69 77 ALA A C 1
ATOM 596 O O . ALA A 1 77 ? -30.120 4.980 41.396 1.00 87.69 77 ALA A O 1
ATOM 597 N N . SER A 1 78 ? -27.963 4.533 40.973 1.00 80.06 78 SER A N 1
ATOM 598 C CA . SER A 1 78 ? -27.640 4.108 42.342 1.00 80.06 78 SER A CA 1
ATOM 599 C C . SER A 1 78 ? -27.805 5.241 43.365 1.00 80.06 78 SER A C 1
ATOM 601 O O . SER A 1 78 ? -28.272 5.006 44.479 1.00 80.06 78 SER A O 1
ATOM 603 N N . ARG A 1 79 ? -27.473 6.488 43.002 1.00 68.50 79 ARG A N 1
ATOM 604 C CA . ARG A 1 79 ? -27.718 7.663 43.855 1.00 68.50 79 ARG A CA 1
ATOM 605 C C . ARG A 1 79 ? -29.209 7.939 44.059 1.00 68.50 79 ARG A C 1
ATOM 607 O O . ARG A 1 79 ? -29.592 8.229 45.184 1.00 68.50 79 ARG A O 1
ATOM 614 N N . GLY A 1 80 ? -30.035 7.780 43.023 1.00 60.09 80 GLY A N 1
ATOM 615 C CA . GLY A 1 80 ? -31.496 7.864 43.149 1.00 60.09 80 GLY A CA 1
ATOM 616 C C . GLY A 1 80 ? -32.086 6.804 44.089 1.00 60.09 80 GLY A C 1
ATOM 617 O O . GLY A 1 80 ? -33.000 7.105 44.847 1.00 60.09 80 GLY A O 1
ATOM 618 N N . GLN A 1 81 ? -31.522 5.590 44.112 1.00 56.06 81 GLN A N 1
ATOM 619 C CA . GLN A 1 81 ? -31.930 4.547 45.065 1.00 56.06 81 GLN A CA 1
ATOM 620 C C . GLN A 1 81 ? -31.476 4.815 46.505 1.00 56.06 81 GLN A C 1
ATOM 622 O O . GLN A 1 81 ? -32.215 4.504 47.435 1.00 56.06 81 GLN A O 1
ATOM 627 N N . LYS A 1 82 ? -30.283 5.386 46.721 1.00 55.88 82 LYS A N 1
ATOM 628 C CA . LYS A 1 82 ? -29.777 5.663 48.079 1.00 55.88 82 LYS A CA 1
ATOM 629 C C . LYS A 1 82 ? -30.625 6.691 48.828 1.00 55.88 82 LYS A C 1
ATOM 631 O O . LYS A 1 82 ? -30.816 6.525 50.025 1.00 55.88 82 LYS A O 1
ATOM 636 N N . THR A 1 83 ? -31.180 7.687 48.137 1.00 52.31 83 THR A N 1
ATOM 637 C CA . THR A 1 83 ? -32.116 8.644 48.749 1.00 52.31 83 THR A CA 1
ATOM 638 C C . THR A 1 83 ? -33.428 7.967 49.169 1.00 52.31 83 THR A C 1
ATOM 640 O O . THR A 1 83 ? -33.876 8.193 50.284 1.00 52.31 83 THR A O 1
ATOM 643 N N . GLY A 1 84 ? -33.975 7.047 48.362 1.00 50.56 84 GLY A N 1
ATOM 644 C CA . GLY A 1 84 ? -35.172 6.281 48.745 1.00 50.56 84 GLY A CA 1
ATOM 645 C C . GLY A 1 84 ? -34.924 5.226 49.835 1.00 50.56 84 GLY A C 1
ATOM 646 O O . GLY A 1 84 ? -35.799 4.951 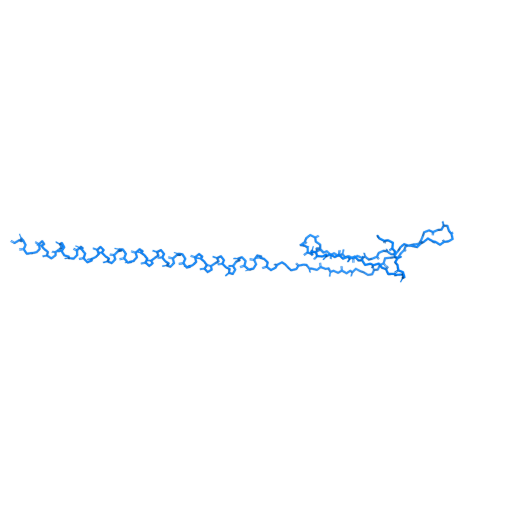50.647 1.00 50.56 84 GLY A O 1
ATOM 647 N N . MET A 1 85 ? -33.727 4.635 49.911 1.00 48.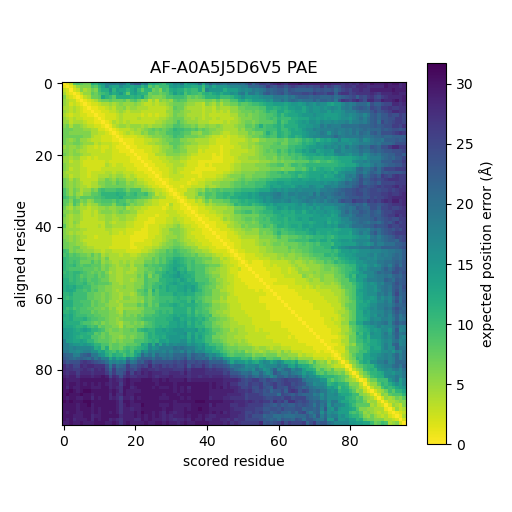03 85 MET A N 1
ATOM 648 C CA . MET A 1 85 ? -33.387 3.689 50.984 1.00 48.03 85 MET A CA 1
ATOM 649 C C . MET A 1 85 ? -33.255 4.384 52.347 1.00 48.03 85 MET A C 1
ATOM 651 O O . MET A 1 85 ? -33.577 3.788 53.369 1.00 48.03 85 MET A O 1
ATOM 655 N N . GLN A 1 86 ? -32.814 5.643 52.358 1.00 50.62 86 GLN A N 1
ATOM 656 C CA . GLN A 1 86 ? -32.654 6.431 53.577 1.00 50.62 86 GLN A CA 1
ATOM 657 C C . GLN A 1 86 ? -34.007 6.906 54.140 1.00 50.62 86 GLN A C 1
ATOM 659 O O . GLN A 1 86 ? -34.195 6.834 55.349 1.00 50.62 86 GLN A O 1
ATOM 664 N N . GLU A 1 87 ? -34.978 7.251 53.282 1.00 52.38 87 GLU A N 1
ATOM 665 C CA . GLU A 1 87 ? -36.365 7.537 53.699 1.00 52.38 87 GLU A CA 1
ATOM 666 C C . GLU A 1 87 ? -37.040 6.322 54.360 1.00 52.38 87 GLU A C 1
ATOM 668 O O . G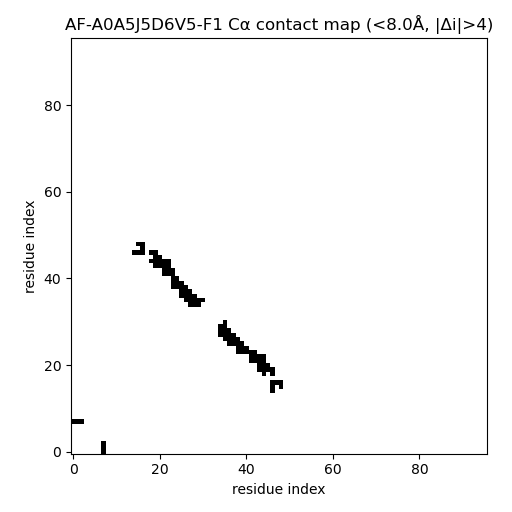LU A 1 87 ? -37.717 6.475 55.370 1.00 52.38 87 GLU A O 1
ATOM 673 N N . ASN A 1 88 ? -36.819 5.103 53.850 1.00 49.75 88 ASN A N 1
ATOM 674 C CA . ASN A 1 88 ? -37.423 3.891 54.421 1.00 49.75 88 ASN A CA 1
ATOM 675 C C . ASN A 1 88 ? -36.822 3.494 55.783 1.00 49.75 88 ASN A C 1
ATOM 677 O O . ASN A 1 88 ? -37.545 2.998 56.638 1.00 49.75 88 ASN A O 1
ATOM 681 N N . ILE A 1 89 ? -35.517 3.711 55.997 1.00 58.19 89 ILE A N 1
ATOM 682 C CA . ILE A 1 89 ? -34.847 3.413 57.280 1.00 58.19 89 ILE A CA 1
ATOM 683 C C . ILE A 1 89 ? -35.228 4.448 58.351 1.00 58.19 89 ILE A C 1
ATOM 685 O O . ILE A 1 89 ? -35.380 4.100 59.519 1.00 58.19 89 ILE A O 1
ATOM 689 N N . GLU A 1 90 ? -35.402 5.715 57.965 1.00 59.22 90 GLU A N 1
ATOM 690 C CA . GLU A 1 90 ? -35.848 6.774 58.874 1.00 59.22 90 GLU A CA 1
ATOM 691 C C . GLU A 1 90 ? -37.328 6.599 59.264 1.00 59.22 90 GLU A C 1
ATOM 693 O O . GLU A 1 90 ? -37.664 6.742 60.438 1.00 59.22 90 GLU A O 1
ATOM 698 N N . LEU A 1 91 ? -38.205 6.190 58.334 1.00 59.94 91 LEU A N 1
ATOM 699 C CA . LEU A 1 91 ? -39.622 5.930 58.629 1.00 59.94 91 LEU A CA 1
ATOM 700 C C . LEU A 1 91 ? -39.836 4.751 59.598 1.00 59.94 91 LEU A C 1
ATOM 702 O O . LEU A 1 91 ? -40.774 4.782 60.392 1.00 59.94 91 LEU A O 1
ATOM 706 N N . ASP A 1 92 ? -38.982 3.727 59.548 1.00 56.31 92 ASP A N 1
ATOM 707 C CA . ASP A 1 92 ? -39.066 2.543 60.421 1.00 56.31 92 ASP A CA 1
ATOM 708 C C . ASP A 1 92 ? -38.675 2.874 61.878 1.00 56.31 92 ASP A C 1
ATOM 710 O O . ASP A 1 92 ? -39.199 2.288 62.821 1.00 56.31 92 ASP A O 1
ATOM 714 N N . TYR A 1 93 ? -37.821 3.886 62.086 1.00 59.31 93 TYR A N 1
ATOM 715 C CA . TYR A 1 93 ? -37.445 4.379 63.418 1.00 59.31 93 TYR A CA 1
ATOM 716 C C . TYR A 1 93 ? -38.557 5.199 64.099 1.00 59.31 93 TYR A C 1
ATOM 718 O O . TYR A 1 93 ? -38.649 5.210 65.323 1.00 59.31 93 TYR A O 1
ATOM 726 N N . TYR A 1 94 ? -39.418 5.872 63.329 1.00 56.72 94 TYR A N 1
ATOM 727 C CA . TYR A 1 94 ? -40.545 6.656 63.859 1.00 56.72 94 TYR A CA 1
ATOM 728 C C . TYR A 1 94 ? -41.833 5.838 64.080 1.00 56.72 94 TYR A C 1
ATOM 730 O O . TYR A 1 94 ? -42.793 6.373 64.634 1.00 56.72 94 TYR A O 1
ATOM 738 N N . ASN A 1 95 ? -41.871 4.573 63.645 1.00 56.59 95 ASN A N 1
ATOM 739 C CA . ASN A 1 95 ? -43.019 3.666 63.798 1.00 56.59 95 ASN A CA 1
ATOM 740 C C . ASN A 1 95 ? -42.820 2.576 64.880 1.00 56.59 95 ASN A C 1
ATOM 742 O O . ASN A 1 95 ? -43.658 1.676 64.980 1.00 56.59 95 ASN A O 1
ATOM 746 N N . LEU A 1 96 ? -41.752 2.655 65.689 1.00 54.72 96 LEU A N 1
ATOM 747 C CA . LEU A 1 96 ? -41.509 1.823 66.880 1.00 54.72 96 LEU A CA 1
ATOM 748 C C . LEU A 1 96 ? -41.824 2.603 68.166 1.00 54.72 96 LEU A C 1
ATOM 750 O O . LEU A 1 96 ? -42.418 1.995 69.085 1.00 54.72 96 LEU A O 1
#

Secondary structure (DSSP, 8-state):
---BTTB-----SS--GGG-EEE--EEEEEETTEEEEEE---EEE-----HHHHHHHHHHHHHHHHHHHHHHHHHHHHHHHHHHHHHHHHHHHTT-

Mean predicted aligned error: 11.96 Å

InterPro domains:
  IPR013783 Immunoglobulin-like fold [G3DSA:2.60.40.10] (2-49)

Nearest PDB structures (foldseek):
  8qya-assembly1_H  TM=7.969E-01  e=3.974E+00  Mus musculus
  7op0-assembly1_A  TM=4.651E-01  e=5.518E+00  Homo sapiens